Protein AF-A0A6P6FQA5-F1 (afdb_monomer_lite)

pLDDT: mean 83.48, std 12.93, range [36.31, 96.25]

Sequence (83 aa):
MVLILLTVVDFSSDNFSGYTSIPNGNVVSLDLLKNKLSGTIPNNISDSLNFLSISENQIKGEIPNSTGHNPDLEVVDLFSITT

Foldseek 3Di:
DDPPPADADAPAQVQDADEDAQDQDNHQEDHHHQYAYEEEDDLHHHLNHQYDAPANYQYDDDDHPCQVVNPNHNYDHHHHHYD

Radius of gyration: 12.45 Å;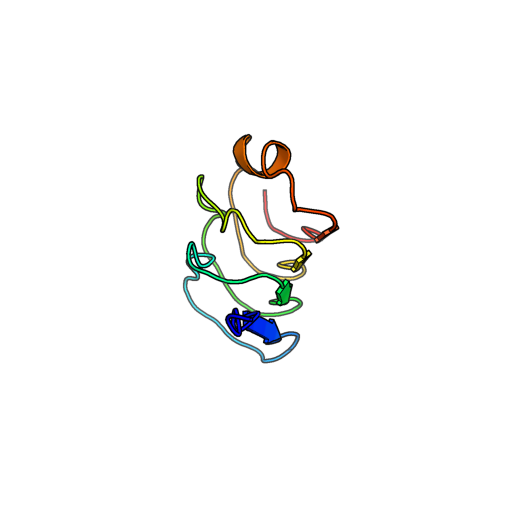 chains: 1; bounding box: 30×20×42 Å

Secondary structure (DSSP, 8-state):
------EEEE-TTS--EEEEE---SSEEEEE--S-EEEEE--S---TT--EEE--SSEEBSPPPGGGGG-TT--EEE-TT-B-

Structure (mmCIF, N/CA/C/O backbone):
data_AF-A0A6P6FQA5-F1
#
_entry.id   AF-A0A6P6FQA5-F1
#
loop_
_atom_site.group_PDB
_atom_site.id
_atom_site.type_symbol
_atom_site.label_atom_id
_atom_site.label_alt_id
_atom_site.label_comp_id
_atom_site.label_asym_id
_atom_site.label_entity_id
_atom_site.label_seq_id
_atom_site.pdbx_PDB_ins_code
_atom_site.Cartn_x
_atom_site.Cartn_y
_atom_site.Cartn_z
_atom_site.occupancy
_atom_site.B_iso_or_equiv
_atom_site.auth_seq_id
_atom_site.auth_comp_id
_atom_site.auth_asym_id
_atom_site.auth_atom_id
_atom_site.pdbx_PDB_model_num
ATOM 1 N N . MET A 1 1 ? 6.378 -7.314 -29.204 1.00 39.72 1 MET A N 1
ATOM 2 C CA . MET A 1 1 ? 5.714 -6.210 -28.484 1.00 39.72 1 MET A CA 1
ATOM 3 C C . MET A 1 1 ? 4.647 -6.844 -27.607 1.00 39.72 1 MET A C 1
ATOM 5 O O . MET A 1 1 ? 3.613 -7.242 -28.122 1.00 39.72 1 MET A O 1
ATOM 9 N N . VAL A 1 2 ? 4.976 -7.120 -26.345 1.00 36.31 2 VAL A N 1
ATOM 10 C CA . VAL A 1 2 ? 4.067 -7.780 -25.395 1.00 36.31 2 VAL A CA 1
ATOM 11 C C . VAL A 1 2 ? 3.264 -6.671 -24.721 1.00 36.31 2 VAL A C 1
ATOM 13 O O . VAL A 1 2 ? 3.869 -5.751 -24.180 1.00 36.31 2 VAL A O 1
ATOM 16 N N . LEU A 1 3 ? 1.931 -6.715 -24.793 1.00 40.12 3 LEU A N 1
ATOM 17 C CA . LEU A 1 3 ? 1.094 -5.850 -23.962 1.00 40.12 3 LEU A CA 1
ATOM 18 C C . LEU A 1 3 ? 1.290 -6.291 -22.507 1.00 40.12 3 LEU A C 1
ATOM 20 O O . LEU A 1 3 ? 0.750 -7.312 -22.090 1.00 40.12 3 LEU A O 1
ATOM 24 N N . ILE A 1 4 ? 2.080 -5.544 -21.743 1.00 52.38 4 ILE A N 1
ATOM 25 C CA . ILE A 1 4 ? 1.997 -5.588 -20.286 1.00 52.38 4 ILE A CA 1
ATOM 26 C C . ILE A 1 4 ? 0.754 -4.758 -19.962 1.00 52.38 4 ILE A C 1
ATOM 28 O O . ILE A 1 4 ? 0.731 -3.558 -20.225 1.00 52.38 4 ILE A O 1
ATOM 32 N N . LEU A 1 5 ? -0.322 -5.394 -19.498 1.00 57.34 5 LEU A N 1
ATOM 33 C CA . LEU A 1 5 ? -1.464 -4.663 -18.950 1.00 57.34 5 LEU A CA 1
ATOM 34 C C . LEU A 1 5 ? -0.962 -3.935 -17.699 1.00 57.34 5 LEU A C 1
ATOM 36 O O . LEU A 1 5 ? -0.743 -4.558 -16.664 1.00 57.34 5 LEU A O 1
ATOM 40 N N . LEU A 1 6 ? -0.720 -2.631 -17.819 1.00 58.44 6 LEU A N 1
ATOM 41 C CA . LEU A 1 6 ? -0.513 -1.756 -16.672 1.00 58.44 6 LEU A CA 1
ATOM 42 C C . LEU A 1 6 ? -1.825 -1.743 -15.889 1.00 58.44 6 LEU A C 1
ATOM 44 O O . LEU A 1 6 ? -2.835 -1.238 -16.383 1.00 58.44 6 LEU A O 1
ATOM 48 N N . THR A 1 7 ? -1.830 -2.331 -14.695 1.00 80.69 7 THR A N 1
ATOM 49 C CA . THR A 1 7 ? -3.014 -2.276 -13.837 1.00 80.69 7 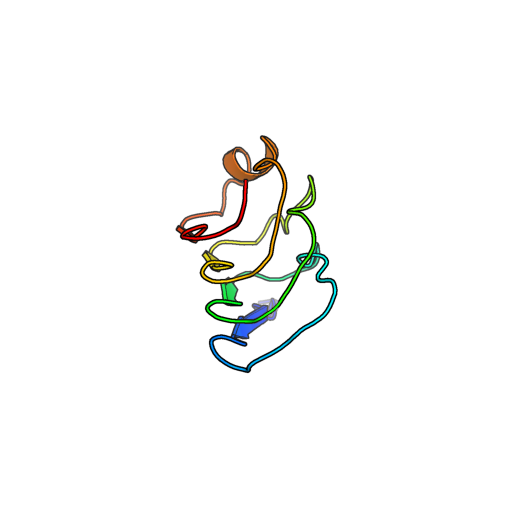THR A CA 1
ATOM 50 C C . THR A 1 7 ? -2.956 -0.969 -13.058 1.00 80.69 7 THR A C 1
ATOM 52 O O . THR A 1 7 ? -2.185 -0.837 -12.105 1.00 80.69 7 THR A O 1
ATOM 55 N N . VAL A 1 8 ? -3.734 0.007 -13.517 1.00 86.00 8 VAL A N 1
ATOM 56 C CA . VAL A 1 8 ? -4.075 1.215 -12.763 1.00 86.00 8 VAL A CA 1
ATOM 57 C C . VAL A 1 8 ? -5.365 0.916 -12.014 1.00 86.00 8 VAL A C 1
ATOM 59 O O . VAL A 1 8 ? -6.356 0.514 -12.627 1.00 86.00 8 VAL A O 1
ATOM 62 N N . VAL A 1 9 ? -5.334 1.066 -10.696 1.00 87.31 9 VAL A N 1
ATOM 63 C CA . VAL A 1 9 ? -6.482 0.860 -9.817 1.00 87.31 9 VAL A CA 1
ATOM 64 C C . VAL A 1 9 ? -6.766 2.175 -9.113 1.00 87.31 9 VAL A C 1
ATOM 66 O O . VAL A 1 9 ? -5.952 2.624 -8.312 1.00 87.31 9 VAL A O 1
ATOM 69 N N . ASP A 1 10 ? -7.919 2.764 -9.407 1.00 91.38 10 ASP A N 1
ATOM 70 C CA . ASP A 1 10 ? -8.429 3.949 -8.724 1.00 91.38 10 ASP A CA 1
ATOM 71 C C . ASP A 1 10 ? -9.770 3.598 -8.083 1.00 91.38 10 ASP A C 1
ATOM 73 O O . ASP A 1 10 ? -10.724 3.219 -8.766 1.00 91.38 10 ASP A O 1
ATOM 77 N N . PHE A 1 11 ? -9.786 3.676 -6.759 1.00 91.38 11 PHE A N 1
ATOM 78 C CA . PHE A 1 11 ? -10.949 3.501 -5.898 1.00 91.38 11 PHE A CA 1
ATOM 79 C C . PHE A 1 11 ? -11.038 4.650 -4.889 1.00 91.38 11 PHE A C 1
ATOM 81 O O . PHE A 1 11 ? -11.517 4.482 -3.760 1.00 91.38 11 PHE A O 1
ATOM 88 N N . SER A 1 12 ? -10.491 5.812 -5.245 1.00 94.50 12 SER A N 1
ATOM 89 C CA . SER A 1 12 ? -10.454 6.970 -4.366 1.00 94.50 12 SER A CA 1
ATOM 90 C C . SER A 1 12 ? -11.872 7.465 -4.047 1.00 94.50 12 SER A C 1
ATOM 92 O 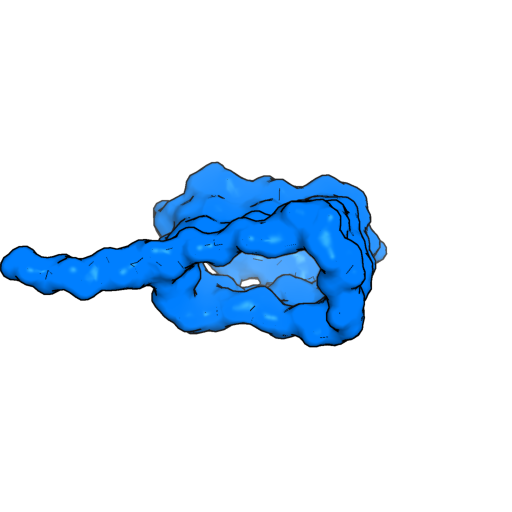O . SER A 1 12 ? -12.739 7.575 -4.907 1.00 94.50 12 SER A O 1
ATOM 94 N N . SER A 1 13 ? -12.126 7.799 -2.780 1.00 96.06 13 SER A N 1
ATOM 95 C CA . SER A 1 13 ? -13.410 8.349 -2.304 1.00 96.06 13 SER A CA 1
ATOM 96 C C . SER A 1 13 ? -14.650 7.446 -2.455 1.00 96.06 13 SER A C 1
ATOM 98 O O . SER A 1 13 ? -15.775 7.946 -2.382 1.00 96.06 13 SER A O 1
ATOM 100 N N . ASP A 1 14 ? -14.480 6.128 -2.565 1.00 93.31 14 ASP A N 1
ATOM 101 C CA . ASP A 1 14 ? -15.580 5.174 -2.795 1.00 93.31 14 ASP A CA 1
ATOM 102 C C . ASP A 1 14 ? -16.211 4.586 -1.516 1.00 93.31 14 ASP A C 1
ATOM 104 O O . ASP A 1 14 ? -17.062 3.693 -1.568 1.00 93.31 14 ASP A O 1
ATOM 108 N N . ASN A 1 15 ? -15.847 5.096 -0.333 1.00 94.31 15 ASN A N 1
ATOM 109 C CA . ASN A 1 15 ? -16.384 4.652 0.962 1.00 94.31 15 ASN A CA 1
ATOM 110 C C . ASN A 1 15 ? -16.153 3.146 1.248 1.00 94.31 15 ASN A C 1
ATOM 112 O O . ASN A 1 15 ? -16.857 2.547 2.070 1.00 94.31 15 ASN A O 1
ATOM 116 N N . PHE A 1 16 ? -15.148 2.535 0.609 1.00 91.94 16 PHE A N 1
ATOM 117 C CA . PHE A 1 16 ? -14.741 1.160 0.877 1.00 91.94 16 PHE A CA 1
ATOM 118 C C . PHE A 1 16 ? -14.314 1.003 2.331 1.00 91.94 16 PHE A C 1
ATOM 120 O O . PHE A 1 16 ? -13.672 1.876 2.908 1.00 91.94 16 PHE A O 1
ATOM 127 N N . SER A 1 17 ? -14.670 -0.120 2.944 1.00 93.12 17 SER A N 1
ATOM 128 C CA . SER A 1 17 ? -14.358 -0.405 4.343 1.00 93.12 17 SER A CA 1
ATOM 129 C C . SER A 1 17 ? -13.933 -1.855 4.519 1.00 93.12 17 SER A C 1
ATOM 131 O O . SER A 1 17 ? -14.109 -2.678 3.622 1.00 93.12 17 SER A O 1
ATOM 133 N N . GLY A 1 18 ? -13.373 -2.163 5.686 1.00 90.62 18 GLY A N 1
ATOM 134 C CA . GLY A 1 18 ? -12.867 -3.493 6.006 1.00 90.62 18 GLY A CA 1
ATOM 135 C C . GLY A 1 18 ? -11.347 -3.541 6.019 1.00 90.62 18 GLY A C 1
ATOM 136 O O . GLY A 1 18 ? -10.674 -2.510 6.089 1.00 90.62 18 GLY A O 1
ATOM 137 N N . TYR A 1 19 ? -10.811 -4.755 6.034 1.00 86.31 19 TYR A N 1
ATOM 138 C CA . TYR A 1 19 ? -9.375 -4.988 6.082 1.00 86.31 19 TYR A CA 1
ATOM 139 C C . TYR A 1 19 ? -8.817 -5.041 4.661 1.00 86.31 19 TYR A C 1
ATOM 141 O O . TYR A 1 19 ? -9.274 -5.854 3.858 1.00 86.31 19 TYR A O 1
ATOM 149 N N . THR A 1 20 ? -7.836 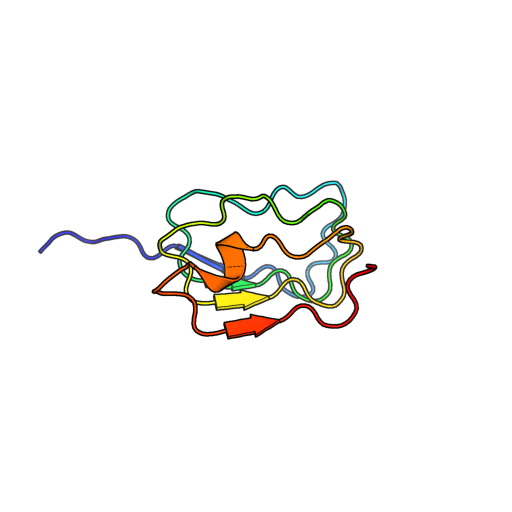-4.199 4.352 1.00 74.88 20 THR A N 1
ATOM 150 C CA . THR A 1 20 ? -7.107 -4.250 3.086 1.00 74.88 20 THR A CA 1
ATOM 151 C C . THR A 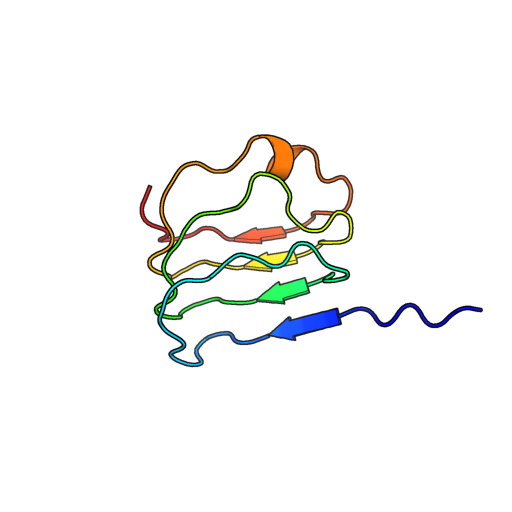1 20 ? -5.734 -4.877 3.286 1.00 74.88 20 THR A C 1
ATOM 153 O O . THR A 1 20 ? -5.015 -4.564 4.236 1.00 74.88 20 THR A O 1
ATOM 156 N N . SER A 1 21 ? -5.361 -5.762 2.367 1.00 70.06 21 SER A N 1
ATOM 157 C CA . SER A 1 21 ? -3.966 -6.092 2.100 1.00 70.06 21 SER A CA 1
ATOM 158 C C . SER A 1 21 ? -3.598 -5.396 0.799 1.00 70.06 21 SER A C 1
ATOM 160 O O . SER A 1 21 ? -4.137 -5.761 -0.249 1.00 70.06 21 SER A O 1
ATOM 162 N N . ILE A 1 22 ? -2.714 -4.398 0.860 1.00 70.56 22 ILE A N 1
ATOM 163 C CA . ILE A 1 22 ? -2.202 -3.736 -0.347 1.00 70.56 22 ILE A CA 1
ATOM 164 C C . ILE A 1 22 ? -1.700 -4.830 -1.313 1.00 70.56 22 ILE A C 1
ATOM 166 O O . ILE A 1 22 ? -0.932 -5.694 -0.878 1.00 70.56 22 ILE A O 1
ATOM 170 N N . PRO A 1 23 ? -2.159 -4.857 -2.579 1.00 67.56 23 PRO A N 1
ATOM 171 C CA . PRO A 1 23 ? -1.811 -5.918 -3.516 1.00 67.56 23 PRO A CA 1
ATOM 172 C C . PRO A 1 23 ? -0.301 -6.032 -3.744 1.00 67.56 23 PRO A C 1
ATOM 174 O O . PRO A 1 23 ? 0.399 -5.033 -3.893 1.00 67.56 23 PRO A O 1
ATOM 177 N N . ASN A 1 24 ? 0.179 -7.267 -3.865 1.00 68.62 24 ASN A N 1
ATOM 178 C CA . ASN A 1 24 ? 1.555 -7.616 -4.229 1.00 68.62 24 ASN A CA 1
ATOM 179 C C . ASN A 1 24 ? 1.688 -8.093 -5.698 1.00 68.62 24 ASN A C 1
ATOM 181 O O . ASN A 1 24 ? 2.654 -8.769 -6.037 1.00 68.62 24 ASN A O 1
ATOM 185 N N . GLY A 1 25 ? 0.694 -7.808 -6.552 1.00 69.75 25 GLY A N 1
ATOM 186 C CA . GLY A 1 25 ? 0.638 -8.230 -7.965 1.00 69.75 25 GLY A CA 1
ATOM 187 C C . GLY A 1 25 ? 1.107 -7.157 -8.957 1.00 69.75 25 GLY A C 1
ATOM 188 O O . GLY A 1 25 ? 1.660 -6.156 -8.539 1.00 69.75 25 GLY A O 1
ATOM 189 N N . ASN A 1 26 ? 0.835 -7.319 -10.262 1.00 75.69 26 ASN A N 1
ATOM 190 C CA . ASN A 1 26 ? 1.218 -6.379 -11.342 1.00 75.69 26 ASN A CA 1
ATOM 191 C C . ASN A 1 26 ? 0.412 -5.057 -11.329 1.00 75.69 26 ASN A C 1
ATOM 193 O O . ASN A 1 26 ? -0.248 -4.701 -12.312 1.00 75.69 26 ASN A O 1
ATOM 197 N N . VAL A 1 27 ? 0.410 -4.356 -10.198 1.00 83.44 27 VAL A N 1
ATOM 198 C CA . VAL A 1 27 ? -0.195 -3.032 -10.039 1.00 83.44 27 VAL A CA 1
ATOM 199 C C . VAL A 1 27 ? 0.900 -1.992 -10.174 1.00 83.44 27 VAL A C 1
ATOM 201 O O . VAL A 1 27 ? 1.931 -2.092 -9.508 1.00 83.44 27 VAL A O 1
ATOM 204 N N . VAL A 1 28 ? 0.658 -1.016 -11.047 1.00 89.69 28 VAL A N 1
ATOM 205 C CA . VAL A 1 28 ? 1.600 0.077 -11.321 1.00 89.69 28 VAL A CA 1
ATOM 206 C C . VAL A 1 28 ? 1.154 1.373 -10.666 1.00 89.69 28 VAL A C 1
ATOM 208 O O . VAL A 1 28 ? 1.978 2.153 -10.206 1.00 89.69 28 VAL A O 1
ATOM 211 N N . SER A 1 29 ? -0.152 1.585 -10.549 1.00 91.06 29 SER A N 1
ATOM 212 C CA . SER A 1 29 ? -0.708 2.726 -9.832 1.00 91.06 29 SER A CA 1
ATOM 213 C C . SER A 1 29 ? -1.883 2.255 -8.994 1.00 91.06 29 SER A C 1
ATOM 215 O O . SER A 1 29 ? -2.769 1.562 -9.502 1.00 91.06 29 SER A O 1
ATOM 217 N N . LEU A 1 30 ? -1.846 2.589 -7.708 1.00 91.25 30 LEU A N 1
ATOM 218 C CA . LEU A 1 30 ? -2.883 2.263 -6.744 1.00 91.25 30 LEU A CA 1
ATOM 219 C C . LEU A 1 30 ? -3.305 3.524 -5.995 1.00 91.25 30 LEU A C 1
ATOM 221 O O . LEU A 1 30 ? -2.543 4.041 -5.176 1.00 91.25 30 LEU A O 1
ATOM 225 N N . ASP A 1 31 ? -4.529 3.975 -6.244 1.00 94.00 31 ASP A N 1
ATOM 226 C CA . ASP A 1 31 ? -5.173 5.048 -5.496 1.00 94.00 31 ASP A CA 1
ATOM 227 C C . ASP A 1 31 ? -6.349 4.501 -4.678 1.00 94.00 31 ASP A C 1
ATOM 229 O O . ASP A 1 31 ? -7.357 4.029 -5.209 1.00 94.00 31 ASP A O 1
ATOM 233 N N . LEU A 1 32 ? -6.187 4.528 -3.357 1.00 93.50 32 LEU A N 1
ATOM 234 C CA . LEU A 1 32 ? -7.182 4.143 -2.359 1.00 93.50 32 LEU A CA 1
ATOM 235 C C . LEU A 1 32 ? -7.529 5.316 -1.431 1.00 93.50 32 LEU A C 1
ATOM 237 O O . LEU A 1 32 ? -8.118 5.084 -0.367 1.00 93.50 32 LEU A O 1
ATOM 241 N N . LEU A 1 33 ? -7.163 6.548 -1.802 1.00 95.69 33 LEU A N 1
ATOM 242 C CA . LEU A 1 33 ? -7.397 7.777 -1.042 1.00 95.69 33 LEU A CA 1
ATOM 243 C C . LEU A 1 33 ? -8.821 7.833 -0.472 1.00 95.69 33 LEU A C 1
ATOM 245 O O . LEU A 1 33 ? -9.796 7.525 -1.161 1.00 95.69 33 LEU A O 1
ATOM 249 N N . LYS A 1 34 ? -8.949 8.313 0.768 1.00 96.25 34 LYS A N 1
ATOM 250 C CA . LYS A 1 34 ? -10.233 8.721 1.362 1.00 96.25 34 LYS A CA 1
ATOM 251 C C . LYS A 1 34 ? -11.274 7.604 1.379 1.00 96.25 34 LYS A C 1
ATOM 253 O O . LYS A 1 34 ? -12.427 7.756 0.970 1.00 96.25 34 LYS A O 1
ATOM 258 N N . ASN A 1 35 ? -10.855 6.465 1.908 1.00 94.69 35 ASN A N 1
ATOM 259 C CA . ASN A 1 35 ? -11.729 5.343 2.202 1.00 94.69 35 ASN A CA 1
ATOM 260 C C . ASN A 1 35 ? -11.758 5.068 3.715 1.00 94.69 35 ASN A C 1
ATOM 262 O O . ASN A 1 35 ? -11.272 5.827 4.548 1.00 94.69 35 ASN A O 1
ATOM 266 N N . LYS A 1 36 ? -12.408 3.978 4.108 1.00 95.19 36 LYS A N 1
ATOM 267 C CA . LYS A 1 36 ? -12.482 3.482 5.487 1.00 95.19 36 LYS A CA 1
ATOM 268 C C . LYS A 1 36 ? -11.709 2.171 5.629 1.00 95.19 36 LYS A C 1
ATOM 270 O O . LYS A 1 36 ? -12.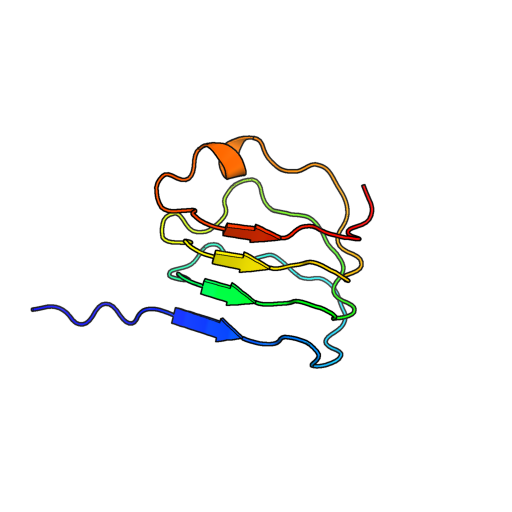080 1.329 6.450 1.00 95.19 36 LYS A O 1
ATOM 275 N N . LEU A 1 37 ? -10.676 1.973 4.810 1.00 92.69 37 LEU A N 1
ATOM 276 C CA . LEU A 1 37 ? -9.868 0.762 4.833 1.00 92.69 37 LEU A CA 1
ATOM 277 C C . LEU A 1 37 ? -8.998 0.746 6.086 1.00 92.69 37 LEU A C 1
ATOM 279 O O . LEU A 1 37 ? -8.459 1.766 6.502 1.00 92.69 37 LEU A O 1
ATOM 283 N N . SER A 1 38 ? -8.867 -0.428 6.681 1.00 93.00 38 SER A N 1
ATOM 284 C CA . SER A 1 38 ? -8.018 -0.714 7.835 1.00 93.00 38 SER A CA 1
ATOM 285 C C . SER A 1 38 ? -6.995 -1.781 7.458 1.00 93.00 38 SER A C 1
ATOM 287 O O . SER A 1 38 ? -7.171 -2.469 6.455 1.00 93.00 38 SER A O 1
ATOM 289 N N . GLY A 1 39 ? -5.931 -1.937 8.238 1.00 89.62 39 GLY A N 1
ATOM 290 C CA . GLY A 1 39 ? -4.895 -2.939 7.982 1.00 89.62 39 GLY A CA 1
ATOM 291 C C . GLY A 1 39 ? -3.504 -2.352 8.108 1.00 89.62 39 GLY A C 1
ATOM 292 O O . GLY A 1 39 ? -3.334 -1.337 8.780 1.00 89.62 39 GLY A O 1
ATOM 293 N N . THR A 1 40 ? -2.525 -2.992 7.477 1.00 88.38 40 THR A N 1
ATOM 294 C CA . THR A 1 40 ? -1.117 -2.584 7.522 1.00 88.38 40 THR A CA 1
ATOM 295 C C . THR A 1 40 ? -0.517 -2.562 6.123 1.00 88.38 40 THR A C 1
ATOM 297 O O . THR A 1 40 ? -0.980 -3.261 5.219 1.00 88.38 40 THR A O 1
ATOM 300 N N . ILE A 1 41 ? 0.547 -1.781 5.946 1.00 86.56 41 ILE A N 1
ATOM 301 C CA . ILE A 1 41 ? 1.354 -1.824 4.725 1.00 86.56 41 ILE A CA 1
ATOM 302 C C . ILE A 1 41 ? 2.200 -3.111 4.781 1.00 86.56 41 ILE A C 1
ATOM 304 O O . ILE A 1 41 ? 2.908 -3.327 5.767 1.00 86.56 41 ILE A O 1
ATOM 308 N N . PRO A 1 42 ? 2.110 -4.017 3.793 1.00 85.31 42 PRO A N 1
ATOM 309 C CA . PRO A 1 42 ? 2.895 -5.245 3.790 1.00 85.31 42 PRO A CA 1
ATOM 310 C C . PRO A 1 42 ? 4.366 -4.959 3.475 1.00 85.31 42 PRO A C 1
ATOM 312 O O . PRO A 1 42 ? 4.681 -4.056 2.707 1.00 85.31 42 PRO A O 1
ATOM 315 N N . ASN A 1 43 ? 5.271 -5.802 3.983 1.00 82.56 43 ASN A N 1
ATOM 316 C CA . ASN A 1 43 ? 6.708 -5.687 3.705 1.00 82.56 43 ASN A CA 1
ATOM 317 C C . ASN A 1 43 ? 7.069 -5.826 2.220 1.00 82.56 43 ASN A C 1
ATOM 319 O O . ASN A 1 43 ? 8.170 -5.455 1.848 1.00 82.56 43 ASN A O 1
ATOM 323 N N . ASN A 1 44 ? 6.192 -6.356 1.373 1.00 77.94 44 ASN A N 1
ATOM 324 C CA . ASN A 1 44 ? 6.452 -6.497 -0.055 1.00 77.94 44 ASN A CA 1
ATOM 325 C C . ASN A 1 44 ? 5.266 -5.894 -0.814 1.00 77.94 44 ASN A C 1
ATOM 327 O O . ASN A 1 44 ? 4.245 -6.560 -0.999 1.00 77.94 44 ASN A O 1
ATOM 331 N N . ILE A 1 45 ? 5.386 -4.622 -1.190 1.00 81.12 45 ILE A N 1
ATOM 332 C CA . ILE A 1 45 ? 4.505 -3.988 -2.179 1.00 81.12 45 ILE A CA 1
ATOM 333 C C . ILE A 1 45 ? 4.966 -4.382 -3.589 1.00 81.12 45 ILE A C 1
ATOM 335 O O . ILE A 1 45 ? 6.108 -4.800 -3.756 1.00 81.12 45 ILE A O 1
ATOM 339 N N . SER A 1 46 ? 4.081 -4.293 -4.585 1.00 82.31 46 SER A N 1
ATOM 340 C CA . SER A 1 46 ? 4.396 -4.616 -5.989 1.00 82.31 46 SER A CA 1
ATOM 341 C C . SER A 1 46 ? 5.696 -3.954 -6.458 1.00 82.31 46 SER A C 1
ATOM 343 O O . SER A 1 46 ? 5.822 -2.736 -6.362 1.00 82.31 46 SER A O 1
ATOM 345 N N . ASP A 1 47 ? 6.625 -4.735 -7.017 1.00 83.25 47 ASP A N 1
ATOM 346 C CA . ASP A 1 47 ? 7.898 -4.227 -7.554 1.00 83.25 47 ASP A CA 1
ATOM 347 C C . ASP A 1 47 ? 7.696 -3.267 -8.734 1.00 83.25 47 ASP A C 1
ATOM 349 O O . ASP A 1 47 ? 8.553 -2.439 -9.001 1.00 83.25 47 ASP A O 1
ATOM 353 N N . SER A 1 48 ? 6.554 -3.354 -9.424 1.00 86.06 48 SER A N 1
ATOM 354 C CA . SER A 1 48 ? 6.198 -2.457 -10.531 1.00 86.06 48 SER A CA 1
ATOM 355 C C . SER A 1 48 ? 5.385 -1.237 -10.086 1.00 86.06 48 SER A C 1
ATOM 357 O O . SER A 1 48 ? 4.896 -0.498 -10.939 1.00 86.06 48 SER A O 1
ATOM 359 N N . LEU A 1 49 ? 5.159 -1.057 -8.779 1.00 88.31 49 LEU A N 1
ATOM 360 C CA . LEU A 1 49 ? 4.352 0.040 -8.255 1.00 88.31 49 LEU A CA 1
ATOM 361 C C . LEU A 1 49 ? 5.108 1.362 -8.357 1.00 88.31 49 LEU A C 1
ATOM 363 O O . LEU A 1 49 ? 6.147 1.542 -7.736 1.00 88.31 49 LEU A O 1
ATOM 367 N N . ASN A 1 50 ? 4.521 2.300 -9.085 1.00 91.56 50 ASN A N 1
ATOM 368 C CA . ASN A 1 50 ? 5.046 3.640 -9.300 1.00 91.56 50 ASN A CA 1
ATOM 369 C C . ASN A 1 50 ? 4.319 4.698 -8.462 1.00 91.56 50 ASN A C 1
ATOM 371 O O . ASN A 1 50 ? 4.930 5.648 -7.974 1.00 91.56 50 ASN A O 1
ATOM 375 N N . PHE A 1 51 ? 3.020 4.498 -8.242 1.00 91.94 51 PHE A N 1
ATOM 376 C CA . PHE A 1 51 ? 2.174 5.403 -7.474 1.00 91.94 51 PHE A CA 1
ATOM 377 C C . PHE A 1 51 ? 1.391 4.636 -6.410 1.00 91.94 51 PHE A C 1
ATOM 379 O O . PHE A 1 51 ? 0.687 3.672 -6.728 1.00 91.94 51 PHE A O 1
ATOM 386 N N . LEU A 1 52 ? 1.473 5.103 -5.165 1.00 91.50 52 LEU A N 1
ATOM 387 C CA . LEU A 1 52 ? 0.680 4.613 -4.045 1.00 91.50 52 LEU A CA 1
ATOM 388 C C . LEU A 1 52 ? 0.045 5.781 -3.291 1.00 91.50 52 LEU A C 1
ATOM 390 O O . LEU A 1 52 ? 0.750 6.565 -2.660 1.00 91.50 52 LEU A O 1
ATOM 394 N N . SER A 1 53 ? -1.283 5.838 -3.277 1.00 94.00 53 SER A N 1
ATOM 395 C CA . SER A 1 53 ? -2.040 6.706 -2.376 1.00 94.00 53 SER A CA 1
ATOM 396 C C . SER A 1 53 ? -2.946 5.863 -1.491 1.00 94.00 53 SER A C 1
ATOM 398 O O . SER A 1 53 ? -3.821 5.140 -1.967 1.00 94.00 53 SER A O 1
ATOM 400 N N . ILE A 1 54 ? -2.713 5.926 -0.183 1.00 92.75 54 ILE A N 1
ATOM 401 C CA . ILE A 1 54 ? -3.557 5.280 0.834 1.00 92.75 54 ILE A CA 1
ATOM 402 C C . ILE A 1 54 ? -3.964 6.262 1.934 1.00 92.75 54 ILE A C 1
ATOM 404 O O . ILE A 1 54 ? -4.418 5.853 3.006 1.00 92.75 54 ILE A O 1
ATOM 408 N N . SER A 1 55 ? -3.793 7.555 1.675 1.00 94.12 55 SER A N 1
ATOM 409 C CA . SER A 1 55 ? -4.102 8.635 2.598 1.00 94.12 55 SER A CA 1
ATOM 410 C C . SER A 1 55 ? -5.590 8.685 2.949 1.00 94.12 55 SER A C 1
ATOM 412 O O . SER A 1 55 ? -6.448 8.122 2.262 1.00 94.12 55 SER A O 1
ATOM 414 N N . GLU A 1 56 ? -5.897 9.316 4.082 1.00 95.06 56 GLU A N 1
ATOM 415 C CA . GLU A 1 56 ? -7.264 9.417 4.614 1.00 95.06 56 GLU A CA 1
ATOM 416 C C . GLU A 1 56 ? -7.961 8.045 4.776 1.00 95.06 56 GLU A C 1
ATOM 418 O O . GLU A 1 56 ? -9.143 7.889 4.479 1.00 95.06 56 GLU A O 1
ATOM 423 N N . ASN A 1 57 ? -7.224 7.038 5.258 1.00 93.88 57 ASN A N 1
ATOM 424 C CA . ASN A 1 57 ? -7.745 5.721 5.644 1.00 93.88 57 ASN A CA 1
ATOM 425 C C . ASN A 1 57 ? -7.483 5.421 7.133 1.00 93.88 57 ASN A C 1
ATOM 427 O O . ASN A 1 57 ? -6.865 6.195 7.856 1.00 93.88 57 ASN A O 1
ATOM 431 N N . GLN A 1 58 ? -7.932 4.256 7.604 1.00 94.00 58 GLN A N 1
ATOM 432 C CA . GLN A 1 58 ? -7.681 3.727 8.954 1.00 94.00 58 GLN A CA 1
ATOM 433 C C . GLN A 1 58 ? -6.529 2.702 8.965 1.00 94.00 58 GLN A C 1
ATOM 435 O O . GLN A 1 58 ? -6.502 1.797 9.805 1.00 94.00 58 GLN A O 1
ATOM 440 N N . ILE A 1 59 ? -5.606 2.798 8.003 1.00 90.56 59 ILE A N 1
ATOM 441 C CA . ILE A 1 59 ? -4.417 1.943 7.916 1.00 90.56 59 ILE A CA 1
ATOM 442 C C . ILE A 1 59 ? -3.455 2.314 9.048 1.00 90.56 59 ILE A C 1
ATOM 444 O O . ILE A 1 59 ? -3.316 3.490 9.394 1.00 90.56 59 ILE A O 1
ATOM 448 N N . LYS A 1 60 ? -2.844 1.290 9.650 1.00 87.69 60 LYS A N 1
ATOM 449 C CA . LYS A 1 60 ? -1.989 1.384 10.833 1.00 87.69 60 LYS A CA 1
ATOM 450 C C . LYS A 1 60 ? -0.652 0.684 10.646 1.00 87.69 60 LYS A C 1
ATOM 452 O O . LYS A 1 60 ? -0.507 -0.177 9.779 1.00 87.69 60 LYS A O 1
ATOM 457 N N . GLY A 1 61 ? 0.284 0.996 11.536 1.00 80.69 61 GLY A N 1
ATOM 458 C CA . GLY A 1 61 ? 1.589 0.351 11.612 1.00 80.69 61 GLY A CA 1
ATOM 459 C C . GLY A 1 61 ? 2.697 1.145 10.930 1.00 80.69 61 GLY A C 1
ATOM 460 O O . GLY A 1 61 ? 2.493 2.246 10.422 1.00 80.69 61 GLY A O 1
ATOM 461 N N . GLU A 1 62 ? 3.896 0.573 10.961 1.00 83.56 62 GLU A N 1
ATOM 462 C CA . GLU A 1 62 ? 5.095 1.209 10.425 1.00 83.56 62 GLU A CA 1
ATOM 463 C C . GLU A 1 62 ? 5.141 1.126 8.898 1.00 83.56 62 GLU A C 1
ATOM 465 O O . GLU A 1 62 ? 4.658 0.167 8.293 1.00 83.56 62 GLU A O 1
ATOM 470 N N . ILE A 1 63 ? 5.768 2.126 8.277 1.00 83.88 63 ILE A N 1
ATOM 471 C CA . ILE A 1 63 ? 6.114 2.083 6.856 1.00 83.88 63 ILE A CA 1
ATOM 472 C C . ILE A 1 63 ? 7.265 1.079 6.701 1.00 83.88 63 ILE A C 1
ATOM 474 O O . ILE A 1 63 ? 8.340 1.312 7.258 1.00 83.88 63 ILE A O 1
ATOM 478 N N . PRO A 1 64 ? 7.092 -0.023 5.954 1.00 83.81 64 PRO A N 1
ATOM 479 C CA . PRO A 1 64 ? 8.148 -1.006 5.777 1.00 83.81 64 PRO A CA 1
ATOM 480 C C . PRO A 1 64 ? 9.359 -0.395 5.078 1.00 83.81 64 PRO A C 1
ATOM 482 O O . PRO A 1 64 ? 9.204 0.296 4.069 1.00 83.81 64 PRO A O 1
ATOM 485 N N . ASN A 1 65 ? 10.568 -0.720 5.545 1.00 82.81 65 ASN A N 1
ATOM 486 C CA . ASN A 1 65 ? 11.821 -0.249 4.937 1.00 82.81 65 ASN A CA 1
ATOM 487 C C . ASN A 1 65 ? 11.910 -0.557 3.436 1.00 82.81 65 ASN A C 1
ATOM 489 O O . ASN A 1 65 ? 12.487 0.212 2.673 1.00 82.81 65 ASN A O 1
ATOM 493 N N . SER A 1 66 ? 11.336 -1.675 3.001 1.00 80.88 66 SER A N 1
ATOM 494 C CA . SER A 1 66 ? 11.244 -2.091 1.598 1.00 80.88 66 SER A CA 1
ATOM 495 C C . SER A 1 66 ? 10.482 -1.107 0.706 1.00 80.88 66 SER A C 1
ATOM 497 O O . SER A 1 66 ? 10.782 -1.039 -0.480 1.00 80.88 66 SER A O 1
ATOM 499 N N . THR A 1 67 ? 9.579 -0.289 1.259 1.00 77.88 67 THR A N 1
ATOM 500 C CA . THR A 1 67 ? 8.886 0.785 0.522 1.00 77.88 67 THR A CA 1
ATOM 501 C C . THR A 1 67 ? 9.891 1.765 -0.084 1.00 77.88 67 THR A C 1
ATOM 503 O O . THR A 1 67 ? 9.727 2.192 -1.217 1.00 77.88 67 THR A O 1
ATOM 506 N N . GLY A 1 68 ? 10.977 2.067 0.638 1.00 76.50 68 GLY A N 1
ATOM 507 C CA . GLY A 1 68 ? 12.062 2.922 0.145 1.00 76.50 68 GLY A CA 1
ATOM 508 C C . GLY A 1 68 ? 13.075 2.215 -0.763 1.00 76.50 68 GLY A C 1
ATOM 509 O O . GLY A 1 68 ? 13.983 2.869 -1.263 1.00 76.50 68 GLY A O 1
ATOM 510 N N . HIS A 1 69 ? 12.957 0.897 -0.956 1.00 82.25 69 HIS A N 1
ATOM 511 C CA . HIS A 1 69 ? 13.841 0.107 -1.823 1.00 82.25 69 HIS A CA 1
ATOM 512 C C . HIS A 1 69 ? 13.191 -0.256 -3.164 1.00 82.25 69 HIS A C 1
ATOM 514 O O . HIS A 1 69 ? 13.844 -0.892 -3.990 1.00 82.25 69 HIS A O 1
ATOM 520 N N . ASN A 1 70 ? 11.927 0.118 -3.383 1.00 82.94 70 ASN A N 1
ATOM 521 C CA . ASN A 1 70 ? 11.265 -0.078 -4.663 1.00 82.94 70 ASN A CA 1
ATOM 522 C C . ASN A 1 70 ? 11.818 0.944 -5.679 1.00 82.94 70 ASN A C 1
ATOM 524 O O . ASN A 1 70 ? 11.655 2.145 -5.459 1.00 82.94 70 ASN A O 1
ATOM 528 N N . PRO A 1 71 ? 12.496 0.499 -6.755 1.00 82.62 71 PRO A N 1
ATOM 529 C CA . PRO A 1 71 ? 13.179 1.399 -7.682 1.00 82.62 71 PRO A CA 1
ATOM 530 C C . PRO A 1 71 ? 12.225 2.178 -8.593 1.00 82.62 71 PRO A C 1
ATOM 532 O O . PRO A 1 71 ? 12.620 3.223 -9.105 1.00 82.62 71 PRO A O 1
ATOM 535 N N . ASP A 1 72 ? 11.005 1.676 -8.794 1.00 86.81 72 ASP A N 1
ATOM 536 C CA . ASP A 1 72 ? 10.028 2.248 -9.721 1.00 86.81 72 ASP A CA 1
ATOM 537 C C . ASP A 1 72 ? 9.035 3.184 -9.011 1.00 86.81 72 ASP A C 1
ATOM 539 O O . ASP A 1 72 ? 8.277 3.884 -9.683 1.00 86.81 72 ASP A O 1
ATOM 543 N N . LEU A 1 73 ? 9.042 3.217 -7.671 1.00 88.00 73 LEU A N 1
ATOM 544 C CA . LEU A 1 73 ? 8.138 4.016 -6.848 1.00 88.00 73 LEU A CA 1
ATOM 545 C C . LEU A 1 73 ? 8.514 5.503 -6.892 1.00 88.00 73 LEU A C 1
ATOM 547 O O . LEU A 1 73 ? 9.535 5.926 -6.353 1.00 88.00 73 LEU A O 1
ATOM 551 N N . GLU A 1 74 ? 7.652 6.310 -7.503 1.00 91.06 74 GLU A N 1
ATOM 552 C CA . GLU A 1 74 ? 7.840 7.755 -7.664 1.00 91.06 74 GLU A CA 1
ATOM 553 C C . GLU A 1 74 ? 7.039 8.562 -6.643 1.00 91.06 74 GLU A C 1
ATOM 555 O O . GLU A 1 74 ? 7.499 9.602 -6.164 1.00 91.06 74 GLU A O 1
ATOM 560 N N . VAL A 1 75 ? 5.833 8.096 -6.302 1.00 91.25 75 VAL A N 1
ATOM 561 C CA . VAL A 1 75 ? 4.903 8.827 -5.436 1.00 91.25 75 VAL A CA 1
ATOM 562 C C . VAL A 1 75 ? 4.340 7.916 -4.356 1.00 91.25 75 VAL A C 1
ATOM 564 O O . VAL A 1 75 ? 3.779 6.856 -4.640 1.00 91.25 75 VAL A O 1
ATOM 567 N N . VAL A 1 76 ? 4.437 8.381 -3.109 1.00 90.62 76 VAL A N 1
ATOM 568 C CA . VAL A 1 76 ? 3.828 7.742 -1.941 1.00 90.62 76 VAL A CA 1
ATOM 569 C C . VAL A 1 76 ? 3.087 8.797 -1.122 1.00 90.62 76 VAL A C 1
ATOM 571 O O . VAL A 1 76 ? 3.717 9.680 -0.539 1.00 90.62 76 VAL A O 1
ATOM 574 N N . ASP A 1 77 ? 1.759 8.692 -1.056 1.00 93.12 77 ASP A N 1
ATOM 575 C CA . ASP A 1 77 ? 0.917 9.503 -0.175 1.00 93.12 77 ASP A CA 1
ATOM 576 C C . ASP A 1 77 ? 0.348 8.662 0.977 1.00 93.12 77 ASP A C 1
ATOM 578 O O . ASP A 1 77 ? -0.458 7.744 0.797 1.00 93.12 77 ASP A O 1
ATOM 582 N N . LEU A 1 78 ? 0.800 9.007 2.182 1.00 90.25 78 LEU A N 1
ATOM 583 C CA . LEU A 1 78 ? 0.459 8.366 3.451 1.00 90.25 78 LEU A CA 1
ATOM 584 C C . LEU A 1 78 ? -0.198 9.352 4.426 1.00 90.25 78 LEU A C 1
ATOM 586 O O . LEU A 1 78 ? -0.256 9.090 5.628 1.00 90.25 78 LEU A O 1
ATOM 590 N N . PHE A 1 79 ? -0.646 10.518 3.957 1.00 89.88 79 PHE A N 1
ATOM 591 C CA . PHE A 1 79 ? -1.219 11.526 4.839 1.00 89.88 79 PHE A CA 1
ATOM 592 C C . PHE A 1 79 ? -2.412 10.976 5.638 1.00 89.88 79 PHE A C 1
ATOM 594 O O . PHE A 1 79 ? -3.292 10.296 5.112 1.00 89.88 79 PHE A O 1
ATOM 601 N N . SER A 1 80 ? -2.466 11.300 6.932 1.00 86.38 80 SER A N 1
ATOM 602 C CA . SER A 1 80 ? -3.566 10.918 7.824 1.00 86.38 80 SER A CA 1
ATOM 603 C C . SER A 1 80 ? -3.793 9.400 8.001 1.00 86.38 80 SER A C 1
ATOM 605 O O . SER A 1 80 ? -4.867 9.008 8.462 1.00 86.38 80 SER A O 1
ATOM 607 N N . ILE A 1 81 ? -2.809 8.537 7.711 1.00 79.25 81 ILE A N 1
ATOM 608 C CA . ILE A 1 81 ? -2.809 7.168 8.261 1.00 79.25 81 ILE A CA 1
ATOM 609 C C . ILE A 1 81 ? -2.501 7.215 9.770 1.00 79.25 81 ILE A C 1
ATOM 611 O O . ILE A 1 81 ? -1.893 8.169 10.256 1.00 79.25 81 ILE A O 1
ATOM 615 N N . THR A 1 82 ? -2.941 6.217 10.540 1.00 69.88 82 THR A N 1
ATOM 616 C CA . THR A 1 82 ? -2.744 6.205 12.002 1.00 69.88 82 THR A CA 1
ATOM 617 C C . THR A 1 82 ? -1.501 5.390 12.357 1.00 69.88 82 THR A C 1
ATOM 619 O O . THR A 1 82 ? -1.576 4.165 12.393 1.00 69.88 82 THR A O 1
ATOM 622 N N . THR A 1 83 ? -0.372 6.051 12.613 1.00 57.22 83 THR A N 1
ATOM 623 C CA . THR A 1 83 ? 0.871 5.413 13.083 1.00 57.22 83 THR A CA 1
ATOM 624 C C . THR A 1 83 ? 0.763 4.860 14.500 1.00 57.22 83 THR A C 1
ATOM 626 O O . THR A 1 83 ? 0.162 5.533 15.370 1.00 57.22 83 THR A O 1
#